Protein AF-A0A0Q1FP85-F1 (afdb_monomer_lite)

Radius of gyration: 22.45 Å; chains: 1; bounding box: 64×19×60 Å

Foldseek 3Di:
DVVVVVVVVVVLVVLVVCVVPPLVVLLVVLVVLLVVLVVLLVVLVVQCVVPVVDPVSCVVSVVSNVSSVVSVVVSVVSVVVSVVSVVVNVVVVVVVVVVVVVVVD

pLDDT: mean 81.75, std 9.94, range [45.72, 93.06]

Sequence (105 aa):
MAELEKKELKIIYNLFRWEKFNKTSEILIYNFMLFIGGLLIVLTVFKTLTNLTDKSILYITLPGFLAGILFIWVYLTARKRIQEKSEFTRIFHKLLEDEKQDLDL

Secondary structure (DSSP, 8-state):
-HHHHHHHHHHHHHHHHHHHHTHHHHHHHHHHHHHHHHHHHHHHHHHHHHTTT-TTHHHHHHHHHHHHHHHHHHHHHHHHHHHHHHHHHHHHHHHHHHHHHHH--

Structure (mmCIF, N/CA/C/O backbone):
data_AF-A0A0Q1FP85-F1
#
_entry.id   AF-A0A0Q1FP85-F1
#
loop_
_atom_site.group_PDB
_atom_site.id
_atom_site.type_symbol
_atom_site.label_atom_id
_atom_site.label_alt_id
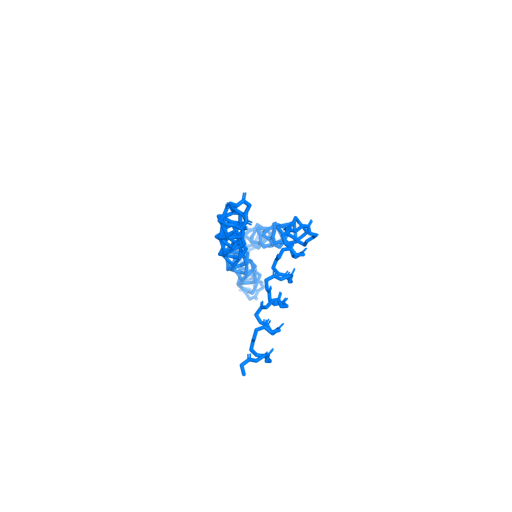_atom_site.label_comp_id
_atom_site.label_asym_id
_atom_site.label_entity_id
_atom_site.label_seq_id
_atom_site.pdbx_PDB_ins_code
_atom_site.Cartn_x
_atom_site.Cartn_y
_atom_site.Cartn_z
_atom_site.occupancy
_atom_site.B_iso_or_equiv
_atom_site.auth_seq_id
_atom_site.auth_comp_id
_atom_site.auth_asym_id
_atom_site.auth_atom_id
_atom_site.pdbx_PDB_model_num
ATOM 1 N N . MET A 1 1 ? -11.391 -8.928 35.039 1.00 52.53 1 MET A N 1
ATOM 2 C CA . MET A 1 1 ? -12.537 -8.801 34.112 1.00 52.53 1 MET A CA 1
ATOM 3 C C . MET A 1 1 ? -12.700 -7.361 33.630 1.00 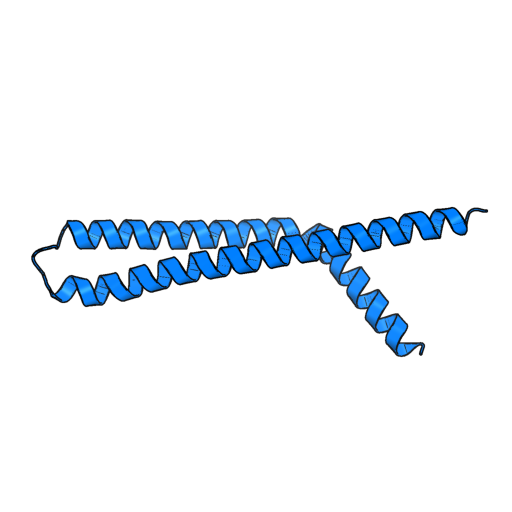52.53 1 MET A C 1
ATOM 5 O O . MET A 1 1 ? -12.507 -7.143 32.447 1.00 52.53 1 MET A O 1
ATOM 9 N N . ALA A 1 2 ? -12.847 -6.370 34.519 1.00 61.16 2 ALA A N 1
ATOM 10 C CA . ALA A 1 2 ? -12.989 -4.949 34.142 1.00 61.16 2 ALA A CA 1
ATOM 11 C C . ALA A 1 2 ? -11.833 -4.328 33.313 1.00 61.16 2 ALA A C 1
ATOM 13 O O . ALA A 1 2 ? -12.010 -3.310 32.650 1.00 61.16 2 ALA A O 1
ATOM 14 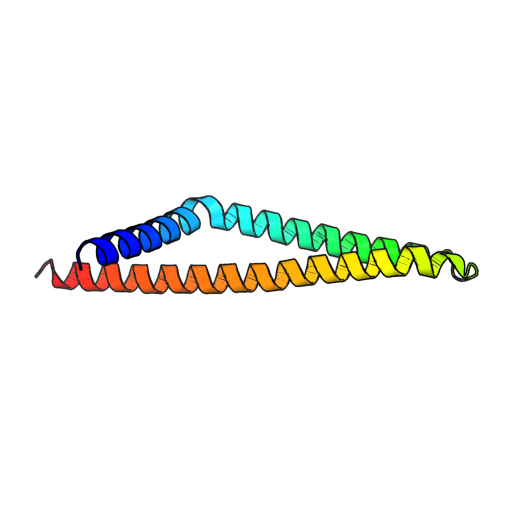N N . GLU A 1 3 ? -10.622 -4.894 33.359 1.00 62.75 3 GLU A N 1
ATOM 15 C CA . GLU A 1 3 ? -9.472 -4.377 32.598 1.00 62.75 3 GLU A CA 1
ATOM 16 C C . GLU A 1 3 ? -9.418 -4.902 31.151 1.00 62.75 3 GLU A C 1
ATOM 18 O O . GLU A 1 3 ? -8.893 -4.221 30.269 1.00 62.7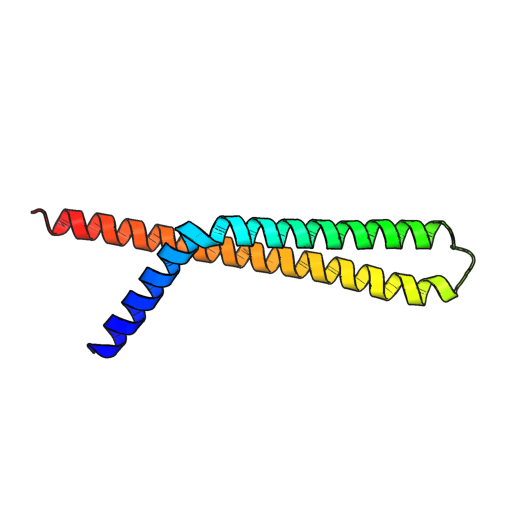5 3 GLU A O 1
ATOM 23 N N . LEU A 1 4 ? -9.990 -6.088 30.901 1.00 62.56 4 LEU A N 1
ATOM 24 C CA . LEU A 1 4 ? -10.117 -6.661 29.556 1.00 62.56 4 LEU A CA 1
ATOM 25 C C . LEU A 1 4 ? -11.139 -5.852 28.747 1.00 62.56 4 LEU A C 1
ATOM 27 O O . LEU A 1 4 ? -10.830 -5.365 27.664 1.00 62.56 4 LEU A O 1
ATOM 31 N N . GLU A 1 5 ? -12.283 -5.585 29.371 1.00 72.44 5 GLU A N 1
ATOM 32 C CA . GLU A 1 5 ? -13.393 -4.794 28.832 1.00 72.44 5 GLU A CA 1
ATOM 33 C C . GLU A 1 5 ? -12.944 -3.392 28.387 1.00 72.44 5 GLU A C 1
ATOM 35 O O . GLU A 1 5 ? -13.220 -2.944 27.277 1.00 72.44 5 GLU A O 1
ATOM 40 N N . LYS A 1 6 ? -12.141 -2.706 29.215 1.00 74.38 6 LYS A N 1
ATOM 41 C CA . LYS A 1 6 ? -11.587 -1.383 28.877 1.00 74.38 6 LYS A CA 1
ATOM 42 C C . LYS A 1 6 ? -10.616 -1.423 27.695 1.00 74.38 6 LYS A C 1
ATOM 44 O O . LYS A 1 6 ? -10.542 -0.456 26.933 1.00 74.38 6 LYS A O 1
ATOM 49 N N . LYS A 1 7 ? -9.836 -2.501 27.548 1.00 78.38 7 LYS A N 1
ATOM 50 C CA . LYS A 1 7 ? -8.915 -2.667 26.411 1.00 78.38 7 LYS A CA 1
ATOM 51 C C . LYS A 1 7 ? -9.686 -2.919 25.121 1.00 78.38 7 LYS A C 1
ATOM 53 O O . LYS A 1 7 ? -9.367 -2.293 24.112 1.00 78.38 7 LYS A O 1
ATOM 58 N N . GLU A 1 8 ? -10.709 -3.762 25.167 1.00 78.75 8 GLU A N 1
ATOM 59 C CA . GLU A 1 8 ? -11.580 -4.067 24.028 1.00 78.75 8 GLU A CA 1
ATOM 60 C C . GLU A 1 8 ? -12.330 -2.820 23.547 1.00 78.75 8 GLU A C 1
ATOM 62 O O . GLU A 1 8 ? -12.239 -2.467 22.370 1.00 78.75 8 GLU A O 1
ATOM 67 N N . LEU A 1 9 ? -12.932 -2.052 24.461 1.00 79.81 9 LEU A N 1
ATOM 68 C CA . LEU A 1 9 ? -13.605 -0.791 24.125 1.00 79.81 9 LEU A CA 1
ATOM 69 C C . LEU A 1 9 ? -12.655 0.222 23.470 1.00 79.81 9 LEU A C 1
ATOM 71 O O . LEU A 1 9 ? -13.020 0.922 22.524 1.00 79.81 9 LEU A O 1
ATOM 75 N N . LYS A 1 10 ? -11.402 0.282 23.937 1.00 84.19 10 LYS A N 1
ATOM 76 C CA . LYS A 1 10 ? -10.373 1.151 23.351 1.00 84.19 10 LYS A CA 1
ATOM 77 C C . LYS A 1 10 ? -9.985 0.707 21.939 1.00 84.19 10 LYS A C 1
ATOM 79 O O . LYS A 1 10 ? -9.720 1.560 21.090 1.00 84.19 10 LYS A O 1
ATOM 84 N N . ILE A 1 11 ? -9.948 -0.601 21.676 1.00 83.25 11 ILE A N 1
ATOM 85 C CA . ILE A 1 11 ? -9.695 -1.154 20.338 1.00 83.25 11 ILE A CA 1
ATOM 86 C C . ILE A 1 11 ? -10.839 -0.776 19.395 1.00 83.25 11 ILE A C 1
ATOM 88 O O . ILE A 1 11 ? -10.569 -0.236 18.323 1.00 83.25 11 ILE A O 1
ATOM 92 N N . ILE A 1 12 ? -12.089 -0.971 19.820 1.00 80.69 12 ILE A N 1
ATOM 93 C CA . ILE A 1 12 ? -13.289 -0.630 19.044 1.00 80.69 12 ILE A CA 1
ATOM 94 C C . ILE A 1 12 ? -13.324 0.875 18.739 1.00 80.69 12 ILE A C 1
ATOM 96 O O . ILE A 1 12 ? -13.460 1.275 17.581 1.00 80.69 12 ILE A O 1
ATOM 100 N N . TYR A 1 13 ? -13.091 1.723 19.745 1.00 82.62 13 TYR A N 1
ATOM 101 C CA . TYR A 1 13 ? -13.020 3.177 19.569 1.00 82.62 13 TYR A CA 1
ATOM 102 C C . TYR A 1 13 ? -11.930 3.593 18.572 1.00 82.62 13 TYR A C 1
ATOM 104 O O . TYR A 1 13 ? -12.159 4.424 17.690 1.00 82.62 13 TYR A O 1
ATOM 112 N N . ASN A 1 14 ? -10.741 2.993 18.671 1.00 82.50 14 ASN A N 1
ATOM 113 C CA . ASN A 1 14 ? -9.657 3.250 17.726 1.00 82.50 14 ASN A CA 1
ATOM 114 C C . ASN A 1 14 ? -9.999 2.783 16.305 1.00 82.50 14 ASN A C 1
ATOM 116 O O . ASN A 1 14 ? -9.575 3.430 15.346 1.00 82.50 14 ASN A O 1
ATOM 120 N N . LEU A 1 15 ? -10.761 1.696 16.158 1.00 83.38 15 LEU A N 1
ATOM 121 C CA . LEU A 1 15 ? -11.233 1.194 14.868 1.00 83.38 15 LEU A CA 1
ATOM 122 C C . LEU A 1 15 ? -12.178 2.201 14.194 1.00 83.38 15 LEU A C 1
ATOM 124 O O . LEU A 1 15 ? -11.939 2.595 13.052 1.00 83.38 15 LEU A O 1
ATOM 128 N N . PHE A 1 16 ? -13.180 2.696 14.928 1.00 82.06 16 PHE A N 1
ATOM 129 C CA . PHE A 1 16 ? -14.124 3.705 14.432 1.00 82.06 16 PHE A CA 1
ATOM 130 C C . PHE A 1 16 ? -13.448 5.042 14.126 1.00 82.06 16 PHE A C 1
ATOM 132 O O . PHE A 1 16 ? -13.698 5.658 13.087 1.00 82.06 16 PHE A O 1
ATOM 139 N N . ARG A 1 17 ? -12.539 5.490 15.002 1.00 83.75 17 ARG A N 1
ATOM 140 C CA . ARG A 1 17 ? -11.759 6.711 14.766 1.00 83.75 17 ARG A CA 1
ATOM 141 C C . ARG A 1 17 ? -10.905 6.585 13.507 1.00 83.75 17 ARG A C 1
ATOM 143 O O . ARG A 1 17 ? -10.817 7.533 12.729 1.00 83.75 17 ARG A O 1
ATOM 150 N N . TRP A 1 18 ? -10.290 5.424 13.299 1.00 84.44 18 TRP A N 1
ATOM 151 C CA . TRP A 1 18 ? -9.510 5.149 12.099 1.00 84.44 18 TRP A CA 1
ATOM 152 C C . TRP A 1 18 ? -10.373 5.184 10.833 1.00 84.44 18 TRP A C 1
ATOM 154 O O . TRP A 1 18 ? -9.965 5.809 9.855 1.00 84.44 18 TRP A O 1
ATOM 164 N N . GLU A 1 19 ? -11.571 4.593 10.854 1.00 81.25 19 GLU A N 1
ATOM 165 C CA . GLU A 1 19 ? -12.474 4.624 9.698 1.00 81.25 19 GLU A CA 1
ATOM 166 C C . GLU A 1 19 ? -12.882 6.054 9.326 1.00 81.25 19 GLU A C 1
ATOM 168 O O . GLU A 1 19 ? -12.862 6.412 8.149 1.00 81.25 19 GLU A O 1
ATOM 173 N N . LYS A 1 20 ? -13.174 6.894 10.325 1.00 77.38 20 LYS A N 1
ATOM 174 C CA . LYS A 1 20 ? -13.622 8.272 10.101 1.00 77.38 20 LYS A CA 1
ATOM 175 C C . LYS A 1 20 ? -12.516 9.211 9.610 1.00 77.38 20 LYS A C 1
ATOM 177 O O . LYS A 1 20 ? -12.793 10.082 8.791 1.00 77.38 20 LYS A O 1
ATOM 182 N N . PHE A 1 21 ? -11.289 9.071 10.117 1.00 78.94 21 PHE A N 1
ATOM 183 C CA . PHE A 1 21 ? -10.227 10.060 9.878 1.00 78.94 21 PHE A CA 1
ATOM 184 C C . PHE A 1 21 ? -9.076 9.561 9.001 1.00 78.94 21 PHE A C 1
ATOM 186 O O . PHE A 1 21 ? -8.498 10.349 8.256 1.00 78.94 21 PHE A O 1
ATOM 193 N N . ASN A 1 22 ? -8.734 8.272 9.064 1.00 81.12 22 ASN A N 1
ATOM 194 C CA . ASN A 1 22 ? -7.475 7.775 8.499 1.00 81.12 22 ASN A CA 1
ATOM 195 C C . ASN A 1 22 ? -7.661 6.901 7.257 1.00 81.12 22 ASN A C 1
ATOM 197 O O . ASN A 1 22 ? -6.737 6.815 6.454 1.00 81.12 22 ASN A O 1
ATOM 201 N N . LYS A 1 23 ? -8.837 6.292 7.059 1.00 79.44 23 LYS A N 1
ATOM 202 C CA . LYS A 1 23 ? -9.118 5.385 5.931 1.00 79.44 23 LYS A CA 1
ATOM 203 C C . LYS A 1 23 ? -8.815 6.022 4.574 1.00 79.44 23 LYS A C 1
ATOM 205 O O . LYS A 1 23 ? -8.089 5.440 3.773 1.00 79.44 23 LYS A O 1
ATOM 210 N N . THR A 1 24 ? -9.318 7.231 4.327 1.00 81.12 24 THR A N 1
ATOM 211 C CA . THR A 1 24 ? -9.101 7.941 3.056 1.00 81.12 24 THR A CA 1
ATOM 212 C C . THR A 1 24 ? -7.627 8.269 2.835 1.00 81.12 24 THR A C 1
ATOM 214 O O . THR A 1 24 ? -7.104 8.026 1.750 1.00 81.12 24 THR A O 1
ATOM 217 N N . SER A 1 25 ? -6.943 8.761 3.870 1.00 83.94 25 SER A N 1
ATOM 218 C CA . SER A 1 25 ? -5.521 9.108 3.813 1.00 83.94 25 SER A CA 1
ATOM 219 C C . SER A 1 25 ? -4.639 7.882 3.580 1.00 83.94 25 SER A C 1
ATOM 221 O O . SER A 1 25 ? -3.746 7.926 2.740 1.00 83.94 25 SER A O 1
ATOM 223 N N . GLU A 1 26 ? -4.911 6.767 4.263 1.00 85.75 26 GLU A N 1
ATOM 224 C CA . GLU A 1 26 ? -4.192 5.507 4.054 1.00 85.75 26 GLU A CA 1
ATOM 225 C C . GLU A 1 26 ? -4.387 4.983 2.628 1.00 85.75 26 GLU A C 1
ATOM 227 O O . GLU A 1 26 ? -3.407 4.652 1.964 1.00 85.75 26 GLU A O 1
ATOM 232 N N . ILE A 1 27 ? -5.620 4.981 2.108 1.00 86.19 27 ILE A N 1
ATOM 233 C CA . ILE A 1 27 ? -5.894 4.577 0.719 1.00 86.19 27 ILE A CA 1
ATOM 234 C C . ILE A 1 27 ? -5.113 5.451 -0.272 1.00 86.19 27 ILE A C 1
ATOM 236 O O . ILE A 1 27 ? -4.525 4.927 -1.219 1.00 86.19 27 ILE A O 1
ATOM 240 N N . LEU A 1 28 ? -5.075 6.768 -0.049 1.00 88.56 28 LEU A N 1
ATOM 241 C CA . LEU A 1 28 ? -4.322 7.714 -0.876 1.00 88.56 28 LEU A CA 1
ATOM 242 C C . LEU A 1 28 ? -2.820 7.418 -0.858 1.00 88.56 28 LEU A C 1
ATOM 244 O O . LEU A 1 28 ? -2.205 7.335 -1.920 1.00 88.56 28 LEU A O 1
ATOM 248 N N . ILE A 1 29 ? -2.245 7.198 0.327 1.00 88.81 29 ILE A N 1
ATOM 249 C CA . ILE A 1 29 ? -0.826 6.860 0.493 1.00 88.81 29 ILE A CA 1
ATOM 250 C C . ILE A 1 29 ? -0.496 5.555 -0.234 1.00 88.81 29 ILE A C 1
ATOM 252 O O . ILE A 1 29 ? 0.493 5.491 -0.964 1.00 88.81 29 ILE A O 1
ATOM 256 N N . TYR A 1 30 ? -1.325 4.520 -0.089 1.00 87.25 30 TYR A N 1
ATOM 257 C CA . TYR A 1 30 ? -1.071 3.239 -0.743 1.00 87.25 30 TYR A CA 1
ATOM 258 C C . TYR A 1 30 ? -1.228 3.325 -2.263 1.00 87.25 30 TYR A C 1
ATOM 260 O O . TYR A 1 30 ? -0.377 2.810 -2.986 1.00 87.25 30 TYR A O 1
ATOM 268 N N . ASN A 1 31 ? -2.242 4.028 -2.772 1.00 88.31 31 ASN A N 1
ATOM 269 C CA . ASN A 1 31 ? -2.363 4.285 -4.210 1.00 88.31 31 ASN A CA 1
ATOM 270 C C . ASN A 1 31 ? -1.159 5.076 -4.750 1.00 88.31 31 ASN A C 1
ATOM 272 O O . ASN A 1 31 ? -0.677 4.792 -5.845 1.00 88.31 31 ASN A O 1
ATOM 276 N N . PHE A 1 32 ? -0.630 6.027 -3.977 1.00 89.12 32 PHE A N 1
ATOM 277 C CA . PHE A 1 32 ? 0.580 6.760 -4.342 1.00 89.12 32 PHE A CA 1
ATOM 278 C C . PHE A 1 32 ? 1.822 5.855 -4.369 1.00 89.12 32 PHE A C 1
ATOM 280 O O . PHE A 1 32 ? 2.617 5.928 -5.305 1.00 89.12 32 PHE A O 1
ATOM 287 N N . MET A 1 33 ? 1.963 4.934 -3.408 1.00 87.44 33 MET A N 1
ATOM 288 C CA . MET A 1 33 ? 3.021 3.915 -3.440 1.00 87.44 33 MET A CA 1
ATOM 289 C C . MET A 1 33 ? 2.910 3.001 -4.663 1.00 87.44 33 MET A C 1
ATOM 291 O O . MET A 1 33 ? 3.926 2.698 -5.286 1.00 87.44 33 MET A O 1
ATOM 295 N N . LEU A 1 34 ? 1.693 2.596 -5.041 1.00 90.75 34 LEU A N 1
ATOM 296 C CA . LEU A 1 34 ? 1.463 1.818 -6.260 1.00 90.75 34 LEU A CA 1
ATOM 297 C C . LEU A 1 34 ? 1.897 2.599 -7.505 1.00 90.75 34 LEU A C 1
ATOM 299 O O . LEU A 1 34 ? 2.565 2.042 -8.374 1.00 90.75 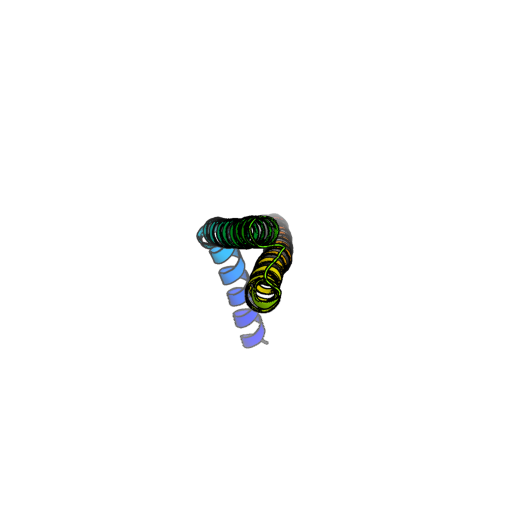34 LEU A O 1
ATOM 303 N N . PHE A 1 35 ? 1.552 3.886 -7.574 1.00 91.38 35 PHE A N 1
ATOM 304 C CA . PHE A 1 35 ? 1.954 4.760 -8.673 1.00 91.38 35 PHE A CA 1
ATOM 305 C C . PHE A 1 35 ? 3.481 4.860 -8.790 1.00 91.38 35 PHE A C 1
ATOM 307 O O . PHE A 1 35 ? 4.020 4.669 -9.879 1.00 91.38 35 PHE A O 1
ATOM 314 N N . ILE A 1 36 ? 4.188 5.072 -7.674 1.00 90.75 36 ILE A N 1
ATOM 315 C CA . ILE A 1 36 ? 5.660 5.092 -7.646 1.00 90.75 36 ILE A CA 1
ATOM 316 C C . ILE A 1 36 ? 6.237 3.742 -8.086 1.00 90.75 36 ILE A C 1
ATOM 318 O O . ILE A 1 36 ? 7.148 3.708 -8.911 1.00 90.75 36 ILE A O 1
ATOM 322 N N . GLY A 1 37 ? 5.703 2.632 -7.568 1.00 90.06 37 GLY A N 1
ATOM 323 C CA . GLY A 1 37 ? 6.143 1.287 -7.938 1.00 90.06 37 GLY A CA 1
ATOM 324 C C . GLY A 1 37 ? 5.992 1.020 -9.436 1.00 90.06 37 GLY A C 1
ATOM 325 O O . GLY A 1 37 ? 6.935 0.566 -10.083 1.00 90.06 37 GLY A O 1
ATOM 326 N N . GLY A 1 38 ? 4.841 1.379 -10.010 1.00 89.94 38 GLY A N 1
ATOM 327 C CA . GLY A 1 38 ? 4.595 1.287 -11.449 1.00 89.94 38 GLY A CA 1
ATOM 328 C C . GLY A 1 38 ? 5.538 2.174 -12.264 1.00 89.94 38 GLY A C 1
ATOM 329 O O . GLY A 1 38 ? 6.123 1.710 -13.243 1.00 89.94 38 GLY A O 1
ATOM 330 N N . LEU A 1 39 ? 5.754 3.420 -11.831 1.00 93.06 39 LEU A N 1
ATOM 331 C CA . LEU A 1 39 ? 6.672 4.352 -12.487 1.00 93.06 39 LEU A CA 1
ATOM 332 C C . LEU A 1 39 ? 8.108 3.808 -12.516 1.00 93.06 39 LEU A C 1
ATOM 334 O O . LEU A 1 39 ? 8.763 3.859 -13.556 1.00 93.06 39 LEU A O 1
ATOM 338 N N . LEU A 1 40 ? 8.583 3.238 -11.406 1.00 89.94 40 LEU A N 1
ATOM 339 C CA . LEU A 1 40 ? 9.906 2.616 -11.325 1.00 89.94 40 LEU A CA 1
ATOM 340 C C . LEU A 1 40 ? 10.051 1.449 -12.303 1.00 89.94 40 LEU A C 1
ATOM 342 O O . LEU A 1 40 ? 11.082 1.346 -12.968 1.00 89.94 40 LEU A O 1
ATOM 346 N N . ILE A 1 41 ? 9.028 0.602 -12.439 1.00 90.56 41 ILE A N 1
ATOM 347 C CA . ILE A 1 41 ? 9.045 -0.508 -13.402 1.00 90.56 41 ILE A CA 1
ATOM 348 C C . ILE A 1 41 ? 9.118 0.030 -14.832 1.00 90.56 41 ILE A C 1
ATOM 350 O O . ILE A 1 41 ? 9.969 -0.417 -15.598 1.00 90.56 41 ILE A O 1
ATOM 354 N N . VAL A 1 42 ? 8.291 1.019 -15.184 1.00 91.75 42 VAL A N 1
ATOM 355 C CA . VAL A 1 42 ? 8.290 1.618 -16.530 1.00 91.75 42 VAL A CA 1
ATOM 356 C C . VAL A 1 42 ? 9.651 2.231 -16.864 1.00 91.75 42 VAL A C 1
ATOM 358 O O . VAL A 1 42 ? 10.202 1.953 -17.928 1.00 91.75 42 VAL A O 1
ATOM 361 N N . LEU A 1 43 ? 10.234 3.009 -15.946 1.00 90.44 43 LEU A N 1
ATOM 362 C CA . LEU A 1 43 ? 11.563 3.602 -16.128 1.00 90.44 43 LEU A CA 1
ATOM 363 C C . LEU A 1 43 ? 12.655 2.540 -16.260 1.00 90.44 43 LEU A C 1
ATOM 365 O O . LEU A 1 43 ? 13.570 2.689 -17.070 1.00 90.44 43 LEU A O 1
ATOM 369 N N . THR A 1 44 ? 12.547 1.465 -15.482 1.00 88.56 44 THR A N 1
ATOM 370 C CA . THR A 1 44 ? 13.481 0.342 -15.535 1.00 88.56 44 THR A CA 1
ATOM 371 C C . THR A 1 44 ? 13.424 -0.334 -16.900 1.00 88.56 44 THR A C 1
ATOM 373 O O . THR A 1 44 ? 14.454 -0.445 -17.557 1.00 88.56 44 THR A O 1
ATOM 376 N N . VAL A 1 45 ? 12.227 -0.701 -17.370 1.00 87.88 45 VAL A N 1
ATOM 377 C CA . VAL A 1 45 ? 12.021 -1.326 -18.686 1.00 87.88 45 VAL A CA 1
ATOM 378 C C . VAL A 1 45 ? 12.512 -0.411 -19.808 1.00 87.88 45 VAL A C 1
ATOM 380 O O . VAL A 1 45 ? 13.230 -0.861 -20.698 1.00 87.88 45 VAL A O 1
ATOM 383 N N . PHE A 1 46 ? 12.196 0.884 -19.743 1.00 90.12 46 PHE A N 1
ATOM 384 C CA . PHE A 1 46 ? 12.658 1.863 -20.725 1.00 90.12 46 PHE A CA 1
ATOM 385 C C . PHE A 1 46 ? 14.192 1.952 -20.779 1.00 90.12 46 PHE A C 1
ATOM 387 O O . PHE A 1 46 ? 14.784 1.929 -21.862 1.00 90.12 46 PHE A O 1
ATOM 394 N N . LYS A 1 47 ? 14.862 1.991 -19.619 1.00 86.94 47 LYS A N 1
ATOM 395 C CA . LYS A 1 47 ? 16.332 1.973 -19.551 1.00 86.94 47 LYS A CA 1
ATOM 396 C C . LYS A 1 47 ? 16.932 0.673 -20.075 1.00 86.94 47 LYS A C 1
ATOM 398 O O . LYS A 1 47 ? 17.950 0.725 -20.761 1.00 86.94 47 LYS A O 1
ATOM 403 N N . THR A 1 48 ? 16.315 -0.469 -19.776 1.00 86.94 48 THR A N 1
ATOM 404 C CA . THR A 1 48 ? 16.756 -1.769 -20.292 1.00 86.94 48 THR A CA 1
ATOM 405 C C . THR A 1 48 ? 16.680 -1.806 -21.816 1.00 86.94 48 THR A C 1
ATOM 407 O O . THR A 1 48 ? 17.654 -2.185 -22.456 1.00 86.94 48 THR A O 1
ATOM 410 N N . LEU A 1 49 ? 15.564 -1.363 -22.405 1.00 87.00 49 LEU A N 1
ATOM 411 C CA . LEU A 1 49 ? 15.358 -1.377 -23.858 1.00 87.00 49 LEU A CA 1
ATOM 412 C C . LEU A 1 49 ? 16.315 -0.442 -24.606 1.00 87.00 49 LEU A C 1
ATOM 414 O O . LEU A 1 49 ? 16.769 -0.768 -25.698 1.00 87.00 49 LEU A O 1
ATOM 418 N N . THR A 1 50 ? 16.646 0.707 -24.018 1.00 87.50 50 THR A N 1
ATOM 419 C CA . THR A 1 50 ? 17.547 1.693 -24.636 1.00 87.50 50 THR A CA 1
ATOM 420 C C . THR A 1 50 ? 19.029 1.324 -24.535 1.00 87.50 50 THR A C 1
ATOM 422 O O . THR A 1 50 ? 19.826 1.858 -25.298 1.00 87.50 50 THR A O 1
ATOM 425 N N . ASN A 1 51 ? 19.412 0.398 -23.646 1.00 85.62 51 ASN A N 1
ATOM 426 C CA . ASN A 1 51 ? 20.813 0.032 -23.389 1.00 85.62 51 ASN A CA 1
ATOM 427 C C . ASN A 1 51 ? 21.065 -1.485 -23.477 1.00 85.62 51 ASN A C 1
ATOM 429 O O . ASN A 1 51 ? 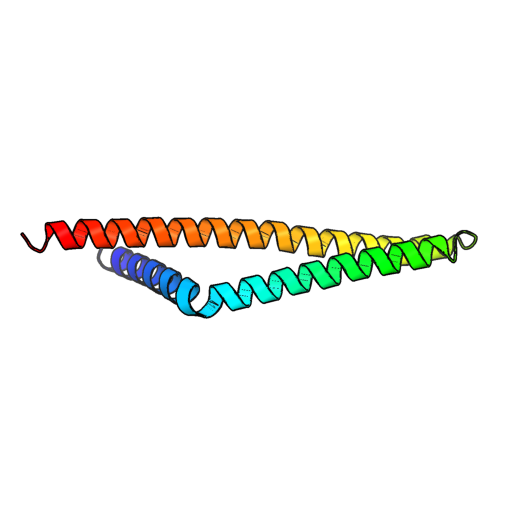21.892 -2.025 -22.745 1.00 85.62 51 ASN A O 1
ATOM 433 N N . LEU A 1 52 ? 20.366 -2.179 -24.381 1.00 76.81 52 LEU A N 1
ATOM 434 C CA . LEU A 1 52 ? 20.445 -3.640 -24.560 1.00 76.81 52 LEU A CA 1
ATOM 435 C C . LEU A 1 52 ? 21.872 -4.171 -24.794 1.00 76.81 52 LEU A C 1
ATOM 437 O O . LEU A 1 52 ? 22.160 -5.325 -24.485 1.00 76.81 52 LEU A O 1
ATOM 441 N N . THR A 1 53 ? 22.763 -3.342 -25.335 1.00 79.25 53 THR A N 1
ATOM 442 C CA . THR A 1 53 ? 24.149 -3.707 -25.655 1.00 79.25 53 THR A CA 1
ATOM 443 C C . THR A 1 53 ? 25.088 -3.661 -24.444 1.00 79.25 53 THR A C 1
ATOM 445 O O . THR A 1 53 ? 26.176 -4.234 -24.503 1.00 79.25 53 THR A O 1
ATOM 448 N N . ASP A 1 54 ? 24.690 -3.009 -23.346 1.00 81.31 54 ASP A N 1
ATOM 449 C CA . ASP A 1 54 ? 25.517 -2.853 -22.149 1.00 81.31 54 ASP A CA 1
ATOM 450 C C . ASP A 1 54 ? 25.115 -3.860 -21.064 1.00 81.31 54 ASP A C 1
ATOM 452 O O . ASP A 1 54 ? 24.076 -3.748 -20.410 1.00 81.31 54 ASP A O 1
ATOM 456 N N . LYS A 1 55 ? 25.982 -4.850 -20.826 1.00 76.69 55 LYS A N 1
ATOM 457 C CA . LYS A 1 55 ? 25.784 -5.871 -19.782 1.00 76.69 55 LYS A CA 1
ATOM 458 C C . LYS A 1 55 ? 25.717 -5.271 -18.373 1.00 76.69 55 LYS A C 1
ATOM 460 O O . LYS A 1 55 ? 25.166 -5.902 -17.473 1.00 76.69 55 LYS A O 1
ATOM 465 N N . SER A 1 56 ? 26.239 -4.062 -18.178 1.00 78.44 56 SER A N 1
ATOM 466 C CA . SER A 1 56 ? 26.239 -3.360 -16.892 1.00 78.44 56 SER A CA 1
ATOM 467 C C . SER A 1 56 ? 24.845 -2.856 -16.508 1.00 78.44 56 SER A C 1
ATOM 469 O O . SER A 1 56 ? 24.559 -2.680 -15.323 1.00 78.44 56 SER A O 1
ATOM 471 N N . ILE A 1 57 ? 23.945 -2.683 -17.490 1.00 79.88 57 ILE A N 1
ATOM 472 C CA . ILE A 1 57 ? 22.589 -2.173 -17.261 1.00 79.88 57 ILE A CA 1
ATOM 473 C C . ILE A 1 57 ? 21.773 -3.117 -16.369 1.00 79.88 57 ILE A C 1
ATOM 475 O O . ILE A 1 57 ? 20.984 -2.649 -15.553 1.00 79.88 57 ILE A O 1
ATOM 479 N N . LEU A 1 58 ? 22.027 -4.431 -16.455 1.00 76.19 58 LEU A N 1
ATOM 480 C CA . LEU A 1 58 ? 21.352 -5.464 -15.664 1.00 76.19 58 LEU A CA 1
ATOM 481 C C . LEU A 1 58 ? 21.499 -5.229 -14.157 1.00 76.19 58 LEU A C 1
ATOM 483 O O . LEU A 1 58 ? 20.526 -5.381 -13.422 1.00 76.19 58 LEU A O 1
ATOM 487 N N . TYR A 1 59 ? 22.676 -4.794 -13.699 1.00 82.25 59 TYR A N 1
ATOM 488 C CA . TYR A 1 59 ? 22.927 -4.520 -12.280 1.00 82.25 59 TYR A CA 1
ATOM 489 C C . TYR A 1 59 ? 22.151 -3.311 -11.755 1.00 82.25 59 TYR A C 1
ATOM 491 O O . TYR A 1 59 ? 21.885 -3.227 -10.560 1.00 82.25 59 TYR A O 1
ATOM 499 N N . ILE A 1 60 ? 21.766 -2.388 -12.637 1.00 78.94 60 ILE A N 1
ATOM 500 C CA . ILE A 1 60 ? 20.988 -1.193 -12.293 1.00 78.94 60 ILE A CA 1
ATOM 501 C C . ILE A 1 60 ? 19.490 -1.486 -12.425 1.00 78.94 60 ILE A C 1
ATOM 503 O O . ILE A 1 60 ? 18.686 -1.040 -11.606 1.00 78.94 60 ILE A O 1
ATOM 507 N N . THR A 1 61 ? 19.095 -2.260 -13.436 1.00 84.31 61 THR A N 1
ATOM 508 C CA . THR A 1 61 ? 17.686 -2.529 -13.730 1.00 84.31 61 THR A CA 1
ATOM 509 C C . THR A 1 61 ? 17.094 -3.585 -12.804 1.00 84.31 61 THR A C 1
ATOM 511 O O . THR A 1 61 ? 15.937 -3.472 -12.415 1.00 84.31 61 THR A O 1
ATOM 514 N N . LEU A 1 62 ? 17.877 -4.584 -12.388 1.00 85.62 62 LEU A N 1
ATOM 515 C CA . LEU A 1 62 ? 17.414 -5.626 -11.469 1.00 85.62 62 LEU A CA 1
ATOM 516 C C . LEU A 1 62 ? 16.932 -5.068 -10.110 1.00 85.62 62 LEU A C 1
ATOM 518 O O . LEU A 1 62 ? 15.799 -5.370 -9.731 1.00 85.62 62 LEU A O 1
ATOM 522 N N . PRO A 1 63 ? 17.695 -4.223 -9.383 1.00 87.56 63 PRO A N 1
ATOM 523 C CA . PRO A 1 63 ? 17.215 -3.638 -8.132 1.00 87.56 63 PRO A CA 1
ATOM 524 C C . PRO A 1 63 ? 16.042 -2.673 -8.343 1.00 87.56 63 PRO A C 1
ATOM 526 O O . PRO A 1 63 ? 15.145 -2.638 -7.505 1.00 87.56 63 PRO A O 1
ATOM 529 N N . GLY A 1 64 ? 15.992 -1.940 -9.463 1.00 85.56 64 GLY A N 1
ATOM 530 C CA . GLY A 1 64 ? 14.851 -1.078 -9.803 1.00 85.56 64 GLY A CA 1
ATOM 531 C C . GLY A 1 64 ? 13.555 -1.867 -10.015 1.00 85.56 64 GLY A C 1
ATOM 532 O O . GLY A 1 64 ? 12.504 -1.505 -9.483 1.00 85.56 64 GLY A O 1
ATOM 533 N N . PHE A 1 65 ? 13.645 -2.998 -10.715 1.00 86.94 65 PHE A N 1
ATOM 534 C CA . PHE A 1 65 ? 12.523 -3.908 -10.923 1.00 86.94 65 PHE A CA 1
ATOM 535 C C . PHE A 1 65 ? 12.064 -4.563 -9.613 1.00 86.94 65 PHE A C 1
ATOM 537 O O . PHE A 1 65 ? 10.870 -4.575 -9.312 1.00 86.94 65 PHE A O 1
ATOM 544 N N . LEU A 1 66 ? 13.009 -5.044 -8.796 1.00 91.00 66 LEU A N 1
ATOM 545 C CA . LEU A 1 66 ? 12.717 -5.617 -7.478 1.00 91.00 66 LEU A CA 1
ATOM 546 C C . LEU A 1 66 ? 12.060 -4.597 -6.544 1.00 91.00 66 LEU A C 1
ATOM 548 O O . LEU A 1 66 ? 11.074 -4.924 -5.885 1.00 91.00 66 LEU A O 1
ATOM 552 N N . ALA A 1 67 ? 12.554 -3.356 -6.522 1.00 89.69 67 ALA A N 1
ATOM 553 C CA . ALA A 1 67 ? 11.944 -2.276 -5.754 1.00 89.69 67 ALA A CA 1
ATOM 554 C C . ALA A 1 67 ? 10.499 -2.022 -6.210 1.00 89.69 67 ALA A C 1
ATOM 556 O O . ALA A 1 67 ? 9.597 -1.951 -5.377 1.00 89.69 67 ALA A O 1
ATOM 557 N N . GLY A 1 68 ? 10.260 -1.962 -7.523 1.00 88.44 68 GLY A N 1
ATOM 558 C CA . GLY A 1 68 ? 8.920 -1.813 -8.093 1.00 88.44 68 GLY A CA 1
ATOM 559 C C . GLY A 1 68 ? 7.952 -2.920 -7.663 1.00 88.44 68 GLY A C 1
ATOM 560 O O . GLY A 1 68 ? 6.848 -2.628 -7.201 1.00 88.44 68 GLY A O 1
ATOM 561 N N . ILE A 1 69 ? 8.380 -4.186 -7.735 1.00 90.44 69 ILE A N 1
ATOM 562 C CA . ILE A 1 69 ? 7.587 -5.333 -7.260 1.00 90.44 69 ILE A CA 1
ATOM 563 C C . ILE A 1 69 ? 7.286 -5.212 -5.764 1.00 90.44 69 ILE A C 1
ATOM 565 O O . ILE A 1 69 ? 6.158 -5.464 -5.340 1.00 90.44 69 ILE A O 1
ATOM 569 N N . LEU A 1 70 ? 8.267 -4.802 -4.960 1.00 92.19 70 LEU A N 1
ATOM 570 C CA . LEU A 1 70 ? 8.107 -4.664 -3.515 1.00 92.19 70 LEU A CA 1
ATOM 571 C C . LEU A 1 70 ? 7.052 -3.600 -3.171 1.00 92.19 70 LEU A C 1
ATOM 573 O O . LEU A 1 70 ? 6.190 -3.848 -2.329 1.00 92.19 70 LEU A O 1
ATOM 577 N N . PHE A 1 71 ? 7.035 -2.465 -3.877 1.00 89.69 71 PHE A N 1
ATOM 578 C CA . PHE A 1 71 ? 5.985 -1.450 -3.720 1.00 89.69 71 PHE A CA 1
ATOM 579 C C . PHE A 1 71 ? 4.590 -1.977 -4.080 1.00 89.69 71 PHE A C 1
ATOM 581 O O . PHE A 1 71 ? 3.631 -1.721 -3.348 1.00 89.69 71 PHE A O 1
ATOM 588 N N . ILE A 1 72 ? 4.468 -2.759 -5.158 1.00 89.50 72 ILE A N 1
ATOM 589 C CA . ILE A 1 72 ? 3.199 -3.407 -5.528 1.00 89.50 72 ILE A CA 1
ATOM 590 C C . ILE A 1 72 ? 2.760 -4.393 -4.438 1.00 89.50 72 ILE A C 1
ATOM 592 O O . ILE A 1 72 ? 1.589 -4.427 -4.058 1.00 89.50 72 ILE A O 1
ATOM 596 N N . TRP A 1 73 ? 3.688 -5.173 -3.886 1.00 91.50 73 TRP A N 1
ATOM 597 C CA . TRP A 1 73 ? 3.386 -6.122 -2.816 1.00 91.50 73 TRP A CA 1
ATOM 598 C C . TRP A 1 73 ? 2.885 -5.426 -1.545 1.00 91.50 73 TRP A C 1
ATOM 600 O O . TRP A 1 73 ? 1.891 -5.846 -0.940 1.00 91.50 73 TRP A O 1
ATOM 610 N N . VAL A 1 74 ? 3.546 -4.334 -1.149 1.00 89.38 74 VAL A N 1
ATOM 611 C CA . VAL A 1 74 ? 3.125 -3.497 -0.017 1.00 89.38 74 VAL A CA 1
ATOM 612 C C . VAL A 1 74 ? 1.716 -2.962 -0.252 1.00 89.38 74 VAL A C 1
ATOM 614 O O . VAL A 1 74 ? 0.880 -3.061 0.646 1.00 89.38 74 VAL A O 1
ATOM 617 N N . TYR A 1 75 ? 1.421 -2.485 -1.464 1.00 89.56 75 TYR A N 1
ATOM 618 C CA . TYR A 1 75 ? 0.082 -2.034 -1.837 1.00 89.56 75 TYR A CA 1
ATOM 619 C C . TYR A 1 75 ? -0.979 -3.130 -1.668 1.00 89.56 75 TYR A C 1
ATOM 621 O O . TYR A 1 75 ? -2.003 -2.899 -1.025 1.00 89.56 75 TYR A O 1
ATOM 629 N N . LEU A 1 76 ? -0.738 -4.332 -2.202 1.00 88.69 76 LEU A N 1
ATOM 630 C CA . LEU A 1 76 ? -1.693 -5.443 -2.113 1.00 88.69 76 LEU A CA 1
ATOM 631 C C . LEU A 1 76 ? -1.966 -5.842 -0.659 1.00 88.69 76 LEU A C 1
ATOM 633 O O . LEU A 1 76 ? -3.120 -6.005 -0.257 1.00 88.69 76 LEU A O 1
ATOM 637 N N . THR A 1 77 ? -0.906 -5.946 0.142 1.00 90.38 77 THR A N 1
ATOM 638 C CA . THR A 1 77 ? -1.005 -6.326 1.557 1.00 90.38 77 THR A CA 1
ATOM 639 C C . THR A 1 77 ? -1.751 -5.262 2.364 1.00 90.38 77 THR A C 1
ATOM 641 O O . THR A 1 77 ? -2.619 -5.579 3.179 1.00 90.38 77 THR A O 1
ATOM 644 N N . ALA A 1 78 ? -1.450 -3.989 2.112 1.00 87.38 78 ALA A N 1
ATOM 645 C CA . ALA A 1 78 ? -2.120 -2.866 2.747 1.00 87.38 78 ALA A CA 1
ATOM 646 C C . ALA A 1 78 ? -3.604 -2.790 2.377 1.00 87.38 78 ALA A C 1
ATOM 648 O O . ALA A 1 78 ? -4.450 -2.618 3.253 1.00 87.38 78 ALA A O 1
ATOM 649 N N . ARG A 1 79 ? -3.936 -2.989 1.096 1.00 87.62 79 ARG A N 1
ATOM 650 C CA . ARG A 1 79 ? -5.321 -3.003 0.618 1.00 87.62 79 ARG A CA 1
ATOM 651 C C . ARG A 1 79 ? -6.137 -4.093 1.307 1.00 87.62 79 ARG A C 1
ATOM 653 O O . ARG A 1 79 ? -7.236 -3.805 1.777 1.00 87.62 79 ARG A O 1
ATOM 660 N N . LYS A 1 80 ? -5.581 -5.303 1.425 1.00 88.19 80 LYS A N 1
ATOM 661 C CA . LYS A 1 80 ? -6.227 -6.410 2.142 1.00 88.19 80 LYS A CA 1
ATOM 662 C C . LYS A 1 80 ? -6.468 -6.059 3.614 1.00 88.19 80 LYS A C 1
ATOM 664 O O . LYS A 1 80 ? -7.582 -6.206 4.099 1.00 88.19 80 LYS A O 1
ATOM 669 N N . ARG A 1 81 ? -5.468 -5.492 4.296 1.00 86.56 81 ARG A N 1
ATOM 670 C CA . ARG A 1 81 ? -5.596 -5.059 5.699 1.00 86.56 81 ARG A CA 1
ATOM 671 C C . ARG A 1 81 ? -6.668 -3.981 5.892 1.00 86.56 81 ARG A C 1
ATOM 673 O O . ARG A 1 81 ? -7.403 -4.022 6.874 1.00 86.56 81 ARG A O 1
ATOM 680 N N . ILE A 1 82 ? -6.765 -3.015 4.976 1.00 86.00 82 ILE A N 1
ATOM 681 C CA . ILE A 1 82 ? -7.810 -1.977 5.008 1.00 86.00 82 ILE A CA 1
ATOM 682 C C . ILE A 1 82 ? -9.195 -2.602 4.833 1.00 86.00 82 ILE A C 1
ATOM 684 O O . ILE A 1 82 ? -10.124 -2.209 5.538 1.00 86.00 82 ILE A O 1
ATOM 688 N N . GLN A 1 83 ? -9.336 -3.558 3.909 1.00 86.81 83 GLN A N 1
ATOM 689 C CA . GLN A 1 83 ? -10.595 -4.271 3.682 1.00 86.81 83 GLN A CA 1
ATOM 690 C C . GLN A 1 83 ? -11.022 -5.043 4.928 1.00 86.81 83 GLN A C 1
ATOM 692 O O . GLN A 1 83 ? -12.113 -4.793 5.429 1.00 86.81 83 GLN A O 1
ATOM 697 N N . GLU A 1 84 ? -10.136 -5.871 5.485 1.00 86.38 84 GLU A N 1
ATOM 698 C CA . GLU A 1 84 ? -10.397 -6.624 6.718 1.00 86.38 84 GLU A CA 1
ATOM 699 C C . GLU A 1 84 ? -10.817 -5.684 7.854 1.00 86.38 84 GLU A C 1
ATOM 701 O O . GLU A 1 84 ? -11.848 -5.880 8.492 1.00 86.38 84 GLU A O 1
ATOM 706 N N . LYS A 1 85 ? -10.068 -4.597 8.075 1.00 83.69 85 LYS A N 1
ATOM 707 C CA . LYS A 1 85 ? -10.374 -3.631 9.136 1.00 83.69 85 LYS A CA 1
ATOM 708 C C . LYS A 1 85 ? -11.719 -2.931 8.921 1.00 83.69 85 LYS A C 1
ATOM 710 O O . LYS A 1 85 ? -12.438 -2.709 9.887 1.00 83.69 85 LYS A O 1
ATOM 715 N N . SER A 1 86 ? -12.078 -2.617 7.675 1.00 83.06 86 SER A N 1
ATOM 716 C CA . SER A 1 86 ? -13.384 -2.041 7.331 1.00 83.06 86 SER A CA 1
ATOM 717 C C . SER A 1 86 ? -14.532 -3.034 7.525 1.00 83.06 86 SER A C 1
ATOM 719 O O . SER A 1 86 ? -15.616 -2.624 7.934 1.00 83.06 86 SER A O 1
ATOM 721 N N . GLU A 1 87 ? -14.321 -4.315 7.225 1.00 85.31 87 GLU A N 1
ATOM 722 C CA . GLU A 1 87 ? -15.308 -5.371 7.468 1.00 85.31 87 GLU A CA 1
ATOM 723 C C . GLU A 1 87 ? -15.541 -5.563 8.964 1.00 85.31 87 GLU A C 1
ATOM 725 O O . GLU A 1 87 ? -16.692 -5.584 9.399 1.00 85.31 87 GLU A O 1
ATOM 730 N N . PHE A 1 88 ? -14.470 -5.589 9.762 1.00 82.88 88 PHE A N 1
ATOM 731 C CA . PHE A 1 88 ? -14.578 -5.623 11.218 1.00 82.88 88 PHE A CA 1
ATOM 732 C C . PHE A 1 88 ? -15.363 -4.430 11.758 1.00 82.88 88 PHE A C 1
ATOM 734 O O . PHE A 1 88 ? -16.308 -4.637 12.518 1.00 82.88 88 PHE A O 1
ATOM 741 N N . THR A 1 89 ? -15.045 -3.195 11.350 1.00 82.56 89 THR A N 1
ATOM 742 C CA . THR A 1 89 ? -15.805 -2.028 11.824 1.00 82.56 89 THR A CA 1
ATOM 743 C C . THR A 1 89 ? -17.283 -2.130 11.458 1.00 82.56 89 THR A C 1
ATOM 745 O O . THR A 1 89 ? -18.136 -1.820 12.284 1.00 82.56 89 THR A O 1
ATOM 748 N N . ARG A 1 90 ? -17.607 -2.630 10.258 1.00 82.75 90 ARG A N 1
ATOM 749 C CA . ARG A 1 90 ? -18.996 -2.835 9.827 1.00 82.75 90 ARG A CA 1
ATOM 750 C C . ARG A 1 90 ? -19.729 -3.870 10.684 1.00 82.75 90 ARG A C 1
ATOM 752 O O . ARG A 1 90 ? -20.893 -3.652 11.005 1.00 82.75 90 ARG A O 1
ATOM 759 N N . ILE A 1 91 ? -19.076 -4.976 11.045 1.00 84.56 91 ILE A N 1
ATOM 760 C CA . ILE A 1 91 ? -19.649 -5.996 11.939 1.00 84.56 91 ILE A CA 1
ATOM 761 C C . ILE A 1 91 ? -19.915 -5.390 13.322 1.00 84.56 91 ILE A C 1
ATOM 763 O O . ILE A 1 91 ? -21.020 -5.527 13.836 1.00 84.56 91 ILE A O 1
ATOM 767 N N . PHE A 1 92 ? -18.949 -4.659 13.886 1.00 81.75 92 PHE A N 1
ATOM 768 C CA . PHE A 1 92 ? -19.124 -3.991 15.179 1.00 81.75 92 PHE A CA 1
ATOM 769 C C . PHE A 1 92 ? -20.223 -2.929 15.152 1.00 81.75 92 PHE A C 1
ATOM 771 O O . PHE A 1 92 ? -20.968 -2.817 16.116 1.00 81.75 92 PHE A O 1
ATOM 778 N N . HIS A 1 93 ? -20.351 -2.167 14.063 1.00 79.88 93 HIS A N 1
ATOM 779 C CA . HIS A 1 93 ? -21.415 -1.171 13.936 1.00 79.88 93 HIS A CA 1
ATOM 780 C C . HIS A 1 93 ? -22.801 -1.821 13.962 1.00 79.88 93 HIS A C 1
ATOM 782 O O . HIS A 1 93 ? -23.668 -1.345 14.679 1.00 79.88 93 HIS A O 1
ATOM 788 N N . LYS A 1 94 ? -22.973 -2.946 13.254 1.00 80.12 94 LYS A N 1
ATOM 789 C CA . LYS A 1 94 ? -24.221 -3.719 13.283 1.00 80.12 94 LYS A CA 1
ATOM 790 C C . LYS A 1 94 ? -24.532 -4.280 14.667 1.00 80.12 94 LYS A C 1
ATOM 792 O O . LYS A 1 94 ? -25.646 -4.125 15.132 1.00 80.12 94 LYS A O 1
ATOM 797 N N . LEU A 1 95 ? -23.542 -4.883 15.329 1.00 79.62 95 LEU A N 1
ATOM 798 C CA . LEU A 1 95 ? -23.718 -5.417 16.685 1.00 79.62 95 LEU A CA 1
ATOM 799 C C . LEU A 1 95 ? -24.152 -4.324 17.673 1.00 79.62 95 LEU A C 1
ATOM 801 O O . LEU A 1 95 ? -25.036 -4.554 18.485 1.00 79.62 95 LEU A O 1
ATOM 805 N N . LEU A 1 96 ? -23.563 -3.130 17.564 1.00 74.88 96 LEU A N 1
ATOM 806 C CA . LEU A 1 96 ? -23.927 -1.968 18.380 1.00 74.88 96 LEU A CA 1
ATOM 807 C C . LEU A 1 96 ? -25.326 -1.416 18.063 1.00 74.88 96 LEU A C 1
ATOM 809 O O . LEU A 1 96 ? -25.963 -0.860 18.951 1.00 74.88 96 LEU A O 1
ATOM 813 N N . GLU A 1 97 ? -25.788 -1.506 16.815 1.00 73.25 97 GLU A N 1
ATOM 814 C CA . GLU A 1 97 ? -27.148 -1.101 16.430 1.00 73.25 97 GLU A CA 1
ATOM 815 C C . GLU A 1 97 ? -28.201 -2.105 16.918 1.00 73.25 97 GLU A C 1
ATOM 817 O O . GLU A 1 97 ? -29.216 -1.674 17.465 1.00 73.25 97 GLU A O 1
ATOM 822 N N . ASP A 1 98 ? -27.935 -3.408 16.787 1.00 70.88 98 ASP A N 1
ATOM 823 C CA . ASP A 1 98 ? -28.819 -4.479 17.270 1.00 70.88 98 ASP A CA 1
ATOM 824 C C . ASP A 1 98 ? -28.961 -4.423 18.805 1.00 70.88 98 ASP A C 1
ATOM 826 O O . ASP A 1 98 ? -30.070 -4.409 19.331 1.00 70.88 98 ASP A O 1
ATOM 830 N N . GLU A 1 99 ? -27.852 -4.271 19.540 1.00 63.50 99 GLU A N 1
ATOM 831 C CA . GLU A 1 99 ? -27.865 -4.180 21.010 1.00 63.50 99 GLU A CA 1
ATOM 832 C C . GLU A 1 99 ? -28.607 -2.927 21.513 1.00 63.50 99 GLU A C 1
ATOM 834 O O . GLU A 1 99 ? -29.240 -2.935 22.569 1.00 63.50 99 GLU A O 1
ATOM 839 N N . LYS A 1 100 ? -28.578 -1.838 20.736 1.00 59.41 100 LYS A N 1
ATOM 840 C CA . LYS A 1 100 ? -29.315 -0.614 21.060 1.00 59.41 100 LYS A CA 1
ATOM 841 C C . LYS A 1 100 ? -30.825 -0.774 20.854 1.00 59.41 100 LYS A C 1
ATOM 843 O O . LYS A 1 100 ? -31.588 -0.178 21.606 1.00 59.41 100 LYS A O 1
ATOM 848 N N . GLN A 1 101 ? -31.255 -1.576 19.877 1.00 59.28 101 GLN A N 1
ATOM 849 C CA . GLN A 1 101 ? -32.672 -1.907 19.686 1.00 59.28 101 GLN A CA 1
ATOM 850 C C . GLN A 1 101 ? -33.228 -2.787 20.812 1.00 59.28 101 GLN A C 1
ATOM 852 O O . GLN A 1 101 ? -34.387 -2.613 21.179 1.00 59.28 101 GLN A O 1
ATOM 857 N N . ASP A 1 102 ? -32.410 -3.668 21.391 1.00 53.97 102 ASP A N 1
ATOM 858 C CA . ASP A 1 102 ? -32.810 -4.528 22.515 1.00 53.97 102 ASP A CA 1
ATOM 859 C C . ASP A 1 102 ? -32.927 -3.771 23.857 1.00 53.97 102 ASP A C 1
ATOM 861 O O . ASP A 1 102 ? -33.623 -4.229 24.762 1.00 53.97 102 ASP A O 1
ATOM 865 N N . LEU A 1 103 ? -32.267 -2.613 23.997 1.00 55.16 103 LEU A N 1
ATOM 866 C CA . LEU A 1 103 ? -32.278 -1.765 25.204 1.00 55.16 103 LEU A CA 1
ATOM 867 C C . LEU A 1 103 ? -33.352 -0.660 25.198 1.00 55.16 103 LEU A C 1
ATOM 869 O O . LEU A 1 103 ? -33.612 -0.074 26.248 1.00 55.16 103 LEU A O 1
ATOM 873 N N . ASP A 1 104 ? -33.960 -0.372 24.043 1.00 48.81 104 ASP A N 1
ATOM 874 C CA . ASP A 1 104 ? -35.073 0.584 23.884 1.00 48.81 104 ASP A CA 1
ATOM 875 C C . ASP A 1 104 ? -36.467 -0.105 23.994 1.00 48.81 104 ASP A C 1
ATOM 877 O O . ASP A 1 104 ? -37.482 0.455 23.565 1.00 48.81 104 ASP A O 1
ATOM 881 N N . LEU A 1 105 ? -36.519 -1.309 24.587 1.00 45.72 105 LEU A N 1
ATOM 882 C CA . LEU A 1 105 ? -37.713 -2.107 24.936 1.00 45.72 105 LEU A CA 1
ATOM 883 C C . LEU A 1 105 ? -37.938 -2.143 26.457 1.00 45.72 105 LEU A C 1
ATOM 885 O O . LEU A 1 105 ? -39.123 -2.102 26.864 1.00 45.72 105 LEU A O 1
#